Protein AF-0000000074437320 (afdb_homodimer)

Nearest PDB structures (foldseek):
  2b5a-assembly1_A  TM=9.502E-01  e=7.115E-05  [Bacillus] caldolyticus
  3vk0-assembly2_B  TM=9.290E-01  e=4.615E-05  Neisseria meningitidis MC58
  1y9q-assembly1_A-2  TM=9.395E-01  e=7.928E-05  Vibrio cholerae
  1y7y-assembly1_A  TM=9.730E-01  e=9.844E-05  Aeromonas hydrophila
  3f52-assembly1_E  TM=9.680E-01  e=3.608E-04  Corynebacterium glutamicum

Sequence (144 aa):
MVNKEQLKKKVGQRVIALRSRKGWSQSDLARACNKDRQALEKLENGRVNPTIYSLLEIAKALEVSLKELVDFMVNKEQLKKKVGQRVIALRSRKGWSQSDLARACNKDRQALEKLENGRVNPTIYSLLEIAKALEVSLKELVDF

Organism: NCBI:txid1349785

Structure (mmCIF, N/CA/C/O backbone):
data_AF-0000000074437320-model_v1
#
loop_
_entity.id
_entity.type
_entity.pdbx_description
1 polymer 'Transcriptional regulator'
#
loop_
_atom_site.group_PDB
_atom_site.id
_atom_site.type_symbol
_atom_site.label_atom_id
_atom_site.label_alt_id
_atom_site.label_comp_id
_atom_site.label_asym_id
_atom_site.label_entity_id
_atom_site.label_seq_id
_atom_site.pdbx_PDB_ins_code
_atom_site.Cartn_x
_atom_site.Cartn_y
_atom_site.Cartn_z
_atom_site.occupancy
_atom_site.B_iso_or_equiv
_atom_site.auth_seq_id
_atom_site.auth_comp_id
_atom_site.auth_asym_id
_atom_site.auth_atom_id
_atom_site.pdbx_PDB_model_num
ATOM 1 N N . MET A 1 1 ? 17.156 6.594 3.865 1 71.69 1 MET A N 1
ATOM 2 C CA . MET A 1 1 ? 15.703 6.73 3.773 1 71.69 1 MET A CA 1
ATOM 3 C C . MET A 1 1 ? 15.164 5.969 2.568 1 71.69 1 MET A C 1
ATOM 5 O O . MET A 1 1 ? 15.773 5.98 1.497 1 71.69 1 MET A O 1
ATOM 9 N N . VAL A 1 2 ? 14.141 5.117 2.795 1 82.38 2 VAL A N 1
ATOM 10 C CA . VAL A 1 2 ? 13.609 4.344 1.673 1 82.38 2 VAL A CA 1
ATOM 11 C C . VAL A 1 2 ? 12.969 5.285 0.657 1 82.38 2 VAL A C 1
ATOM 13 O O . VAL A 1 2 ? 12.086 6.074 1.005 1 82.38 2 VAL A O 1
ATOM 16 N N . ASN A 1 3 ? 13.594 5.348 -0.543 1 92.44 3 ASN A N 1
ATOM 17 C CA . ASN A 1 3 ? 12.961 6.164 -1.572 1 92.44 3 ASN A CA 1
ATOM 18 C C . ASN A 1 3 ? 11.977 5.352 -2.408 1 92.44 3 ASN A C 1
ATOM 20 O O . ASN A 1 3 ? 11.695 4.191 -2.094 1 92.44 3 ASN A O 1
ATOM 24 N N . LYS A 1 4 ? 11.414 6.008 -3.383 1 96.75 4 LYS A N 1
ATOM 25 C CA . LYS A 1 4 ? 10.336 5.406 -4.16 1 96.75 4 LYS A CA 1
ATOM 26 C C . LYS A 1 4 ? 10.82 4.156 -4.887 1 96.75 4 LYS A C 1
ATOM 28 O O . LYS A 1 4 ? 10.156 3.115 -4.855 1 96.75 4 LYS A O 1
ATOM 33 N N . GLU A 1 5 ? 11.961 4.242 -5.551 1 97.81 5 GLU A N 1
ATOM 34 C CA . GLU A 1 5 ? 12.508 3.117 -6.309 1 97.81 5 GLU A CA 1
ATOM 35 C C . GLU A 1 5 ? 12.844 1.944 -5.391 1 97.81 5 GLU A C 1
ATOM 37 O O . GLU A 1 5 ? 12.562 0.791 -5.719 1 97.81 5 GLU A O 1
ATOM 42 N N . GLN A 1 6 ? 13.43 2.203 -4.309 1 97.75 6 GLN A N 1
ATOM 43 C CA . GLN A 1 6 ? 13.781 1.175 -3.338 1 97.75 6 GLN A CA 1
ATOM 44 C C . GLN A 1 6 ? 12.539 0.49 -2.781 1 97.75 6 GLN A C 1
ATOM 46 O O . GLN A 1 6 ? 12.539 -0.723 -2.557 1 97.75 6 GLN A O 1
ATOM 51 N N . LEU A 1 7 ? 11.516 1.317 -2.572 1 98.19 7 LEU A N 1
ATOM 52 C CA . LEU A 1 7 ? 10.273 0.774 -2.039 1 98.19 7 LEU A CA 1
ATOM 53 C C . LEU A 1 7 ? 9.641 -0.206 -3.025 1 98.19 7 LEU A C 1
ATOM 55 O O . LEU A 1 7 ? 9.203 -1.291 -2.633 1 98.19 7 LEU A O 1
ATOM 59 N N . LYS A 1 8 ? 9.602 0.218 -4.266 1 98.25 8 LYS A N 1
ATOM 60 C CA . LYS A 1 8 ? 9.016 -0.652 -5.285 1 98.25 8 LYS A CA 1
ATOM 61 C C . LYS A 1 8 ? 9.734 -1.998 -5.328 1 98.25 8 LYS A C 1
ATOM 63 O O . LYS A 1 8 ? 9.094 -3.045 -5.438 1 98.25 8 LYS A O 1
ATOM 68 N N . LYS A 1 9 ? 11.023 -1.989 -5.215 1 98.06 9 LYS A N 1
ATOM 69 C CA . LYS A 1 9 ? 11.82 -3.211 -5.258 1 98.06 9 LYS A CA 1
ATOM 70 C C . LYS A 1 9 ? 11.562 -4.074 -4.027 1 98.06 9 LYS A C 1
ATOM 72 O O . LYS A 1 9 ? 11.492 -5.301 -4.125 1 98.06 9 LYS A O 1
ATOM 77 N N . LYS A 1 10 ? 11.477 -3.443 -2.916 1 98.19 10 LYS A N 1
ATOM 78 C CA . LYS A 1 10 ? 11.211 -4.172 -1.679 1 98.19 10 LYS A CA 1
ATOM 79 C C . LYS A 1 10 ? 9.859 -4.879 -1.733 1 98.19 10 LYS A C 1
ATOM 81 O O . LYS A 1 10 ? 9.734 -6.02 -1.291 1 98.19 10 LYS A O 1
ATOM 86 N N . VAL A 1 11 ? 8.852 -4.141 -2.252 1 98.31 11 VAL A N 1
ATOM 87 C CA . VAL A 1 11 ? 7.523 -4.738 -2.393 1 98.31 11 VAL A CA 1
ATOM 88 C C . VAL A 1 11 ? 7.598 -5.941 -3.328 1 98.31 11 VAL A C 1
ATOM 90 O O . VAL A 1 11 ? 7.055 -7.008 -3.023 1 98.31 11 VAL A O 1
ATOM 93 N N . GLY A 1 12 ? 8.203 -5.746 -4.445 1 98.5 12 GLY A N 1
ATOM 94 C CA . GLY A 1 12 ? 8.359 -6.836 -5.395 1 98.5 12 GLY A CA 1
ATOM 95 C C . GLY A 1 12 ? 9.039 -8.055 -4.797 1 98.5 12 GLY A C 1
ATOM 96 O O . GLY A 1 12 ? 8.578 -9.18 -4.984 1 98.5 12 GLY A O 1
ATOM 97 N N . GLN A 1 13 ? 10.141 -7.824 -4.094 1 98.19 13 GLN A N 1
ATOM 98 C CA . GLN A 1 13 ? 10.898 -8.898 -3.469 1 98.19 13 GLN A CA 1
ATOM 99 C C . GLN A 1 13 ? 10.039 -9.656 -2.451 1 98.19 13 GLN A C 1
ATOM 101 O O . GLN A 1 13 ? 10.156 -10.875 -2.32 1 98.19 13 GLN A O 1
ATOM 106 N N . ARG A 1 14 ? 9.258 -8.883 -1.722 1 98.44 14 ARG A N 1
ATOM 107 C CA . ARG A 1 14 ? 8.352 -9.484 -0.751 1 98.44 14 ARG A CA 1
ATOM 108 C C . ARG A 1 14 ? 7.352 -10.414 -1.438 1 98.44 14 ARG A C 1
ATOM 110 O O . ARG A 1 14 ? 7.07 -11.508 -0.945 1 98.44 14 ARG A O 1
ATOM 117 N N . VAL A 1 15 ? 6.797 -9.969 -2.512 1 98.62 15 VAL A N 1
ATOM 118 C CA . VAL A 1 15 ? 5.828 -10.75 -3.264 1 98.62 15 VAL A CA 1
ATOM 119 C C . VAL A 1 15 ? 6.488 -12.023 -3.795 1 98.62 15 VAL A C 1
ATOM 121 O O . VAL A 1 15 ? 5.926 -13.117 -3.686 1 98.62 15 VAL A O 1
ATOM 124 N N . ILE A 1 16 ? 7.672 -11.852 -4.266 1 98.56 16 ILE A N 1
ATOM 125 C CA . ILE A 1 16 ? 8.422 -12.992 -4.766 1 98.56 16 ILE A CA 1
ATOM 126 C C . ILE A 1 16 ? 8.641 -14 -3.639 1 98.56 16 ILE A C 1
ATOM 128 O O . ILE A 1 16 ? 8.414 -15.203 -3.816 1 98.56 16 ILE A O 1
ATOM 132 N N . ALA A 1 17 ? 9.102 -13.539 -2.527 1 98.44 17 ALA A N 1
ATOM 133 C CA . ALA A 1 17 ? 9.375 -14.414 -1.387 1 98.44 17 ALA A CA 1
ATOM 134 C C . ALA A 1 17 ? 8.125 -15.172 -0.96 1 98.44 17 ALA A C 1
ATOM 136 O O . ALA A 1 17 ? 8.18 -16.375 -0.699 1 98.44 17 ALA A O 1
ATOM 137 N N . LEU A 1 18 ? 7.059 -14.484 -0.875 1 98.31 18 LEU A N 1
ATOM 138 C CA . LEU A 1 18 ? 5.812 -15.07 -0.39 1 98.31 18 LEU A CA 1
ATOM 139 C C . LEU A 1 18 ? 5.262 -16.078 -1.39 1 98.31 18 LEU A C 1
ATOM 141 O O . LEU A 1 18 ? 4.828 -17.172 -1.003 1 98.31 18 LEU A O 1
ATOM 145 N N . ARG A 1 19 ? 5.285 -15.633 -2.676 1 98.25 19 ARG A N 1
ATOM 146 C CA . ARG A 1 19 ? 4.738 -16.594 -3.623 1 98.25 19 ARG A CA 1
ATOM 147 C C . ARG A 1 19 ? 5.641 -17.828 -3.734 1 98.25 19 ARG A C 1
ATOM 149 O O . ARG A 1 19 ? 5.156 -18.938 -3.932 1 98.25 19 ARG A O 1
ATOM 156 N N . SER A 1 20 ? 6.965 -17.625 -3.633 1 98.44 20 SER A N 1
ATOM 157 C CA . SER A 1 20 ? 7.914 -18.734 -3.689 1 98.44 20 SER A CA 1
ATOM 158 C C . SER A 1 20 ? 7.727 -19.688 -2.514 1 98.44 20 SER A C 1
ATOM 160 O O . SER A 1 20 ? 7.859 -20.906 -2.662 1 98.44 20 SER A O 1
ATOM 162 N N . ARG A 1 21 ? 7.461 -19.172 -1.394 1 97.69 21 ARG A N 1
ATOM 163 C CA . ARG A 1 21 ? 7.211 -19.984 -0.204 1 97.69 21 ARG A CA 1
ATOM 164 C C . ARG A 1 21 ? 6.016 -20.906 -0.412 1 97.69 21 ARG A C 1
ATOM 166 O O . ARG A 1 21 ? 5.953 -21.984 0.178 1 97.69 21 ARG A O 1
ATOM 173 N N . LYS A 1 22 ? 5.109 -20.5 -1.324 1 97.44 22 LYS A N 1
ATOM 174 C CA . LYS A 1 22 ? 3.928 -21.297 -1.636 1 97.44 22 LYS A CA 1
ATOM 175 C C . LYS A 1 22 ? 4.188 -22.219 -2.818 1 97.44 22 LYS A C 1
ATOM 177 O O . LYS A 1 22 ? 3.312 -23 -3.213 1 97.44 22 LYS A O 1
ATOM 182 N N . GLY A 1 23 ? 5.375 -21.969 -3.402 1 98.38 23 GLY A N 1
ATOM 183 C CA . GLY A 1 23 ? 5.707 -22.75 -4.582 1 98.38 23 GLY A CA 1
ATOM 184 C C . GLY A 1 23 ? 5.016 -22.266 -5.84 1 98.38 23 GLY A C 1
ATOM 185 O O . GLY A 1 23 ? 4.836 -23.016 -6.797 1 98.38 23 GLY A O 1
ATOM 186 N N . TRP A 1 24 ? 4.57 -21.141 -5.848 1 98.56 24 TRP A N 1
ATOM 187 C CA . TRP A 1 24 ? 3.82 -20.594 -6.977 1 98.56 24 TRP A CA 1
ATOM 188 C C . TRP A 1 24 ? 4.75 -19.906 -7.965 1 98.56 24 TRP A C 1
ATOM 190 O O . TRP A 1 24 ? 5.699 -19.234 -7.562 1 98.56 24 TRP A O 1
ATOM 200 N N . SER A 1 25 ? 4.496 -20.062 -9.211 1 98.56 25 SER A N 1
ATOM 201 C CA . SER A 1 25 ? 5.105 -19.25 -10.258 1 98.56 25 SER A CA 1
ATOM 202 C C . SER A 1 25 ? 4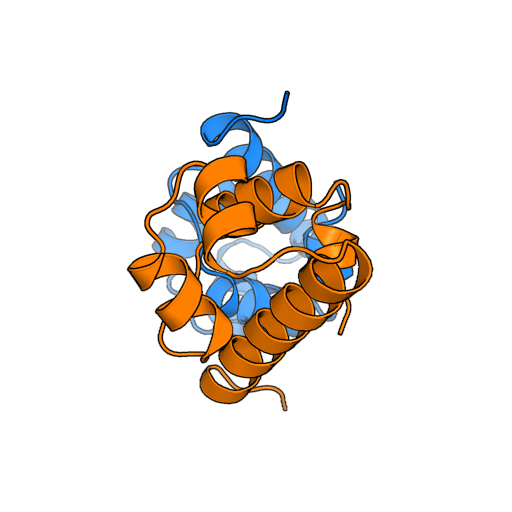.453 -17.875 -10.352 1 98.56 25 SER A C 1
ATOM 204 O O . SER A 1 25 ? 3.457 -17.609 -9.672 1 98.56 25 SER A O 1
ATOM 206 N N . GLN A 1 26 ? 5.055 -17.016 -11.125 1 98.31 26 GLN A N 1
ATOM 207 C CA . GLN A 1 26 ? 4.43 -15.734 -11.398 1 98.31 26 GLN A CA 1
ATOM 208 C C . GLN A 1 26 ? 3.041 -15.914 -12.008 1 98.31 26 GLN A C 1
ATOM 210 O O . GLN A 1 26 ? 2.105 -15.195 -11.648 1 98.31 26 GLN A O 1
ATOM 215 N N . SER A 1 27 ? 2.959 -16.906 -12.953 1 98.44 27 SER A N 1
ATOM 216 C CA . SER A 1 27 ? 1.688 -17.188 -13.609 1 98.44 27 SER A CA 1
ATOM 217 C C . SER A 1 27 ? 0.649 -17.688 -12.617 1 98.44 27 SER A C 1
ATOM 219 O O . SER A 1 27 ? -0.529 -17.344 -12.711 1 98.44 27 SER A O 1
ATOM 221 N N . ASP A 1 28 ? 1.049 -18.547 -11.742 1 98.56 28 ASP A N 1
ATOM 222 C CA . ASP A 1 28 ? 0.145 -19.062 -10.719 1 98.56 28 ASP A CA 1
ATOM 223 C C . ASP A 1 28 ? -0.429 -17.922 -9.875 1 98.56 28 ASP A C 1
ATOM 225 O O . ASP A 1 28 ? -1.64 -17.859 -9.648 1 98.56 28 ASP A O 1
ATOM 229 N N . LEU A 1 29 ? 0.426 -17.047 -9.406 1 98.69 29 LEU A N 1
ATOM 230 C CA . LEU A 1 29 ? -0.026 -15.922 -8.594 1 98.69 29 LEU A CA 1
ATOM 231 C C . LEU A 1 29 ? -0.911 -14.984 -9.414 1 98.69 29 LEU A C 1
ATOM 233 O O . LEU A 1 29 ? -1.936 -14.508 -8.922 1 98.69 29 LEU A O 1
ATOM 237 N N . ALA A 1 30 ? -0.5 -14.664 -10.594 1 98.5 30 ALA A N 1
ATOM 238 C CA . ALA A 1 30 ? -1.28 -13.789 -11.461 1 98.5 30 ALA A CA 1
ATOM 239 C C . ALA A 1 30 ? -2.709 -14.297 -11.617 1 98.5 30 ALA A C 1
ATOM 241 O O . ALA A 1 30 ? -3.666 -13.531 -11.508 1 98.5 30 ALA A O 1
ATOM 242 N N . ARG A 1 31 ? -2.818 -15.578 -11.867 1 97.94 31 ARG A N 1
ATOM 243 C CA . ARG A 1 31 ? -4.133 -16.203 -12 1 97.94 31 ARG A CA 1
ATOM 244 C C . ARG A 1 31 ? -4.918 -16.094 -10.695 1 97.94 31 ARG A C 1
ATOM 246 O O . ARG A 1 31 ? -6.105 -15.773 -10.703 1 97.94 31 ARG A O 1
ATOM 253 N N . ALA A 1 32 ? -4.281 -16.312 -9.594 1 97.75 32 ALA A N 1
ATOM 254 C CA . ALA A 1 32 ? -4.93 -16.328 -8.289 1 97.75 32 ALA A CA 1
ATOM 255 C C . ALA A 1 32 ? -5.434 -14.938 -7.906 1 97.75 32 ALA A C 1
ATOM 257 O O . ALA A 1 32 ? -6.414 -14.812 -7.168 1 97.75 32 ALA A O 1
ATOM 258 N N . CYS A 1 33 ? -4.758 -13.922 -8.344 1 96.38 33 CYS A N 1
ATOM 259 C CA . CYS A 1 33 ? -5.176 -12.578 -7.945 1 96.38 33 CYS A CA 1
ATOM 260 C C . CYS A 1 33 ? -5.797 -11.836 -9.117 1 96.38 33 CYS A C 1
ATOM 262 O O . CYS A 1 33 ? -5.957 -10.609 -9.07 1 96.38 33 CYS A O 1
ATOM 264 N N . ASN A 1 34 ? -6.125 -12.523 -10.164 1 95.62 34 ASN A N 1
ATOM 265 C CA . ASN A 1 34 ? -6.832 -12 -11.328 1 95.62 34 ASN A CA 1
ATOM 266 C C . ASN A 1 34 ? -6.062 -10.852 -11.977 1 95.62 34 ASN A C 1
ATOM 268 O O . ASN A 1 34 ? -6.617 -9.773 -12.195 1 95.62 34 ASN A O 1
ATOM 272 N N . LYS A 1 35 ? -4.867 -11.062 -12.211 1 96.94 35 LYS A N 1
ATOM 273 C CA . LYS A 1 35 ? -3.977 -10.141 -12.914 1 96.94 35 LYS A CA 1
ATOM 274 C C . LYS A 1 35 ? -3.283 -10.836 -14.086 1 96.94 35 LYS A C 1
ATOM 276 O O . LYS A 1 35 ? -3.215 -12.062 -14.133 1 96.94 35 LYS A O 1
ATOM 281 N N . ASP A 1 36 ? -2.916 -10.07 -14.984 1 96.88 36 ASP A N 1
ATOM 282 C CA . ASP A 1 36 ? -2.096 -10.672 -16.031 1 96.88 36 ASP A CA 1
ATOM 283 C C . ASP A 1 36 ? -0.645 -10.82 -15.578 1 96.88 36 ASP A C 1
ATOM 285 O O . ASP A 1 36 ? -0.158 -10.023 -14.773 1 96.88 36 ASP A O 1
ATOM 289 N N . ARG A 1 37 ? 0.022 -11.797 -16.125 1 97.81 37 ARG A N 1
ATOM 290 C CA . ARG A 1 37 ? 1.386 -12.141 -15.742 1 97.81 37 ARG A CA 1
ATOM 291 C C . ARG A 1 37 ? 2.334 -10.969 -15.984 1 97.81 37 ARG A C 1
ATOM 293 O O . ARG A 1 37 ? 3.279 -10.766 -15.219 1 97.81 37 ARG A O 1
ATOM 300 N N . GLN A 1 38 ? 2.076 -10.203 -16.953 1 98.25 38 GLN A N 1
ATOM 301 C CA . GLN A 1 38 ? 2.93 -9.062 -17.25 1 98.25 38 GLN A CA 1
ATOM 302 C C . GLN A 1 38 ? 2.861 -8.008 -16.156 1 98.25 38 GLN A C 1
ATOM 304 O O . GLN A 1 38 ? 3.881 -7.426 -15.781 1 98.25 38 GLN A O 1
ATOM 309 N N . ALA A 1 39 ? 1.67 -7.75 -15.664 1 97.62 39 ALA A N 1
ATOM 310 C CA . ALA A 1 39 ? 1.487 -6.805 -14.57 1 97.62 39 ALA A CA 1
ATOM 311 C C . ALA A 1 39 ? 2.217 -7.273 -13.312 1 97.62 39 ALA A C 1
ATOM 313 O O . ALA A 1 39 ? 2.832 -6.469 -12.609 1 97.62 39 ALA A O 1
ATOM 314 N N . LEU A 1 40 ? 2.143 -8.562 -13.031 1 98.5 40 LEU A N 1
ATOM 315 C CA . LEU A 1 40 ? 2.832 -9.117 -11.867 1 98.5 40 LEU A CA 1
ATOM 316 C C . LEU A 1 40 ? 4.344 -9.023 -12.031 1 98.5 40 LEU A C 1
ATOM 318 O O . LEU A 1 40 ? 5.062 -8.742 -11.07 1 98.5 40 LEU A O 1
ATOM 322 N N . GLU A 1 41 ? 4.758 -9.281 -13.219 1 98.5 41 GLU A N 1
ATOM 323 C CA . GLU A 1 41 ? 6.184 -9.18 -13.516 1 98.5 41 GLU A CA 1
ATOM 324 C C . GLU A 1 41 ? 6.699 -7.77 -13.266 1 98.5 41 GLU A C 1
ATOM 326 O O . GLU 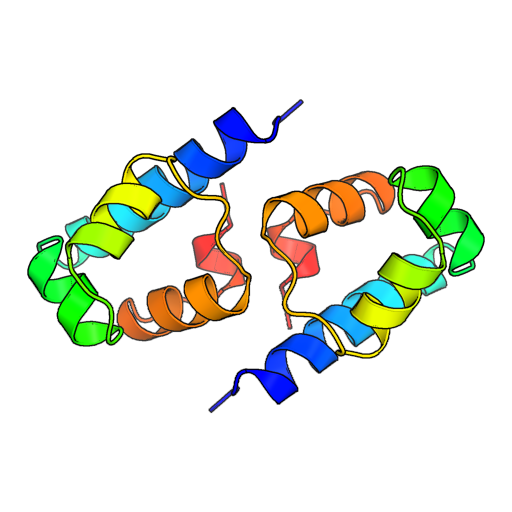A 1 41 ? 7.742 -7.586 -12.625 1 98.5 41 GLU A O 1
ATOM 331 N N . LYS A 1 42 ? 5.945 -6.797 -13.781 1 98.56 42 LYS A N 1
ATOM 332 C CA . LYS A 1 42 ? 6.328 -5.406 -13.578 1 98.56 42 LYS A CA 1
ATOM 333 C C . LYS A 1 42 ? 6.344 -5.051 -12.094 1 98.56 42 LYS A C 1
ATOM 335 O O . LYS A 1 42 ? 7.23 -4.324 -11.633 1 98.56 42 LYS A O 1
ATOM 340 N N . LEU A 1 43 ? 5.422 -5.57 -11.352 1 98.56 43 LEU A N 1
ATOM 341 C CA . LEU A 1 43 ? 5.352 -5.32 -9.914 1 98.56 43 LEU A CA 1
ATOM 342 C C . LEU A 1 43 ? 6.543 -5.945 -9.195 1 98.56 43 LEU A C 1
ATOM 344 O O . LEU A 1 43 ? 7.223 -5.273 -8.414 1 98.56 43 LEU A O 1
ATOM 348 N N . GLU A 1 44 ? 6.816 -7.156 -9.516 1 98.62 44 GLU A N 1
ATOM 349 C CA . GLU A 1 44 ? 7.871 -7.887 -8.82 1 98.62 44 GLU A CA 1
ATOM 350 C C . GLU A 1 44 ? 9.25 -7.312 -9.148 1 98.62 44 GLU A C 1
ATOM 352 O O . 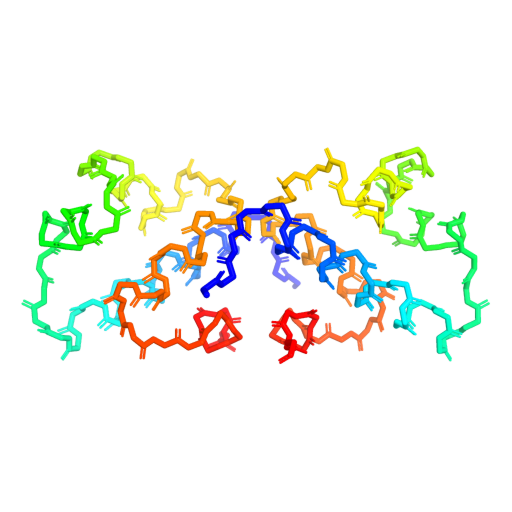GLU A 1 44 ? 10.172 -7.41 -8.344 1 98.62 44 GLU A O 1
ATOM 357 N N . ASN A 1 45 ? 9.312 -6.68 -10.273 1 98.25 45 ASN A N 1
ATOM 358 C CA . ASN A 1 45 ? 10.586 -6.117 -10.703 1 98.25 45 ASN A CA 1
ATOM 359 C C . ASN A 1 45 ? 10.711 -4.648 -10.32 1 98.25 45 ASN A C 1
ATOM 361 O O . ASN A 1 45 ? 11.648 -3.969 -10.734 1 98.25 45 ASN A O 1
ATOM 365 N N . GLY A 1 46 ? 9.773 -4.188 -9.656 1 98.31 46 GLY A N 1
ATOM 366 C CA . GLY A 1 46 ? 9.836 -2.816 -9.172 1 98.31 46 GLY A CA 1
ATOM 367 C C . GLY A 1 46 ? 9.578 -1.79 -10.258 1 98.31 46 GLY A C 1
ATOM 368 O O . GLY A 1 46 ? 10.062 -0.658 -10.18 1 98.31 46 GLY A O 1
ATOM 369 N N . ARG A 1 47 ? 8.828 -2.135 -11.227 1 98.44 47 ARG A N 1
ATOM 370 C CA . ARG A 1 47 ? 8.609 -1.238 -12.359 1 98.44 47 ARG A CA 1
ATOM 371 C C . ARG A 1 47 ? 7.316 -0.446 -12.188 1 98.44 47 ARG A C 1
ATOM 373 O O . ARG A 1 47 ? 7.039 0.477 -12.953 1 98.44 47 ARG A O 1
ATOM 380 N N . VAL A 1 48 ? 6.535 -0.743 -11.227 1 97.69 48 VAL A N 1
ATOM 381 C CA . VAL A 1 48 ? 5.297 -0.018 -10.969 1 97.69 48 VAL A CA 1
ATOM 382 C C . VAL A 1 48 ? 5.238 0.397 -9.5 1 97.69 48 VAL A C 1
ATOM 384 O O . VAL A 1 48 ? 5.934 -0.178 -8.656 1 97.69 48 VAL A O 1
ATOM 387 N N . ASN A 1 49 ? 4.613 1.461 -9.297 1 98.12 49 ASN A N 1
ATOM 388 C CA . ASN A 1 49 ? 4.18 1.878 -7.965 1 98.12 49 ASN A CA 1
ATOM 389 C C . ASN A 1 49 ? 2.754 1.424 -7.672 1 98.12 49 ASN A C 1
ATOM 391 O O . ASN A 1 49 ? 1.797 2.135 -7.98 1 98.12 49 ASN A O 1
ATOM 395 N N . PRO A 1 50 ? 2.648 0.209 -7.023 1 98.31 50 PRO A N 1
ATOM 396 C CA . PRO A 1 50 ? 1.309 -0.376 -6.93 1 98.31 50 PRO A CA 1
ATOM 397 C C . PRO A 1 50 ? 0.395 0.39 -5.977 1 98.31 50 PRO A C 1
ATOM 399 O O . PRO A 1 50 ? 0.876 1.083 -5.078 1 98.31 50 PRO A O 1
ATOM 402 N N . THR A 1 51 ? -0.863 0.283 -6.23 1 98.38 51 THR A N 1
ATOM 403 C CA . THR A 1 51 ? -1.85 0.837 -5.312 1 98.38 51 THR A CA 1
ATOM 404 C C . THR A 1 51 ? -2.074 -0.101 -4.129 1 98.38 51 THR A C 1
ATOM 406 O O . THR A 1 51 ? -1.723 -1.281 -4.191 1 98.38 51 THR A O 1
ATOM 409 N N . ILE A 1 52 ? -2.682 0.417 -3.164 1 98.31 52 ILE A N 1
ATOM 410 C CA . ILE A 1 52 ? -2.955 -0.377 -1.972 1 98.31 52 ILE A CA 1
ATOM 411 C C . ILE A 1 52 ? -3.959 -1.479 -2.305 1 98.31 52 ILE A C 1
ATOM 413 O O . ILE A 1 52 ? -3.895 -2.576 -1.747 1 98.31 52 ILE A O 1
ATOM 417 N N . TYR A 1 53 ? -4.887 -1.246 -3.191 1 98.06 53 TYR A N 1
ATOM 418 C CA . TYR A 1 53 ? -5.855 -2.279 -3.535 1 98.06 53 TYR A CA 1
ATOM 419 C C . TYR A 1 53 ? -5.195 -3.42 -4.297 1 98.06 53 TYR A C 1
ATOM 421 O O . TYR A 1 53 ? -5.52 -4.59 -4.086 1 98.06 53 TYR A O 1
ATOM 429 N N . SER A 1 54 ? -4.344 -3.072 -5.184 1 97.94 54 SER A N 1
ATOM 430 C CA . SER A 1 54 ? -3.609 -4.113 -5.898 1 97.94 54 SER A CA 1
ATOM 431 C C . SER A 1 54 ? -2.84 -5.008 -4.93 1 97.94 54 SER A C 1
ATOM 433 O O . SER A 1 54 ? -2.82 -6.23 -5.09 1 97.94 54 SER A O 1
ATOM 435 N N . LEU A 1 55 ? -2.283 -4.422 -3.955 1 98.19 55 LEU A N 1
ATOM 436 C CA . LEU A 1 55 ? -1.514 -5.172 -2.973 1 98.19 55 LEU A CA 1
ATOM 437 C C . LEU A 1 55 ? -2.432 -6.012 -2.09 1 98.19 55 LEU A C 1
ATOM 439 O O . LEU A 1 55 ? -2.061 -7.109 -1.665 1 98.19 55 LEU A O 1
ATOM 443 N N . LEU A 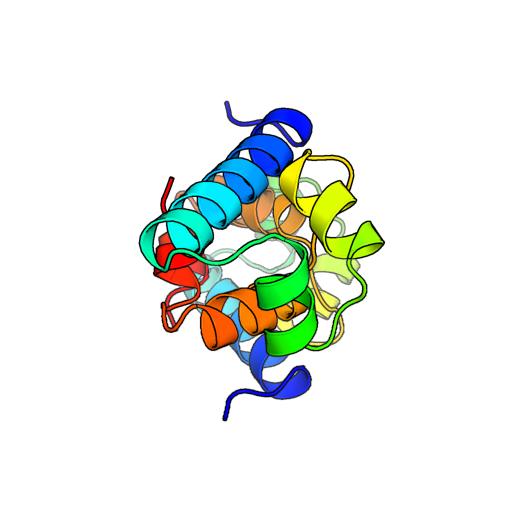1 56 ? -3.596 -5.496 -1.859 1 98.06 56 LEU A N 1
ATOM 444 C CA . LEU A 1 56 ? -4.559 -6.285 -1.099 1 98.06 56 LEU A CA 1
ATOM 445 C C . LEU A 1 56 ? -4.938 -7.555 -1.853 1 98.06 56 LEU A C 1
ATOM 447 O O . LEU A 1 56 ? -5.055 -8.625 -1.254 1 98.06 56 LEU A O 1
ATOM 451 N N . GLU A 1 57 ? -5.188 -7.375 -3.133 1 97.94 57 GLU A N 1
ATOM 452 C CA . GLU A 1 57 ? -5.547 -8.539 -3.941 1 97.94 57 GLU A CA 1
ATOM 453 C C . GLU A 1 57 ? -4.441 -9.586 -3.916 1 97.94 57 GLU A C 1
ATOM 455 O O . GLU A 1 57 ? -4.719 -10.781 -3.814 1 97.94 57 GLU A O 1
ATOM 460 N N . ILE A 1 58 ? -3.242 -9.148 -3.957 1 98.38 58 ILE A N 1
ATOM 461 C CA . ILE A 1 58 ? -2.086 -10.039 -3.922 1 98.38 58 ILE A CA 1
ATOM 462 C C . ILE A 1 58 ? -1.972 -10.688 -2.543 1 98.38 58 ILE A C 1
ATOM 464 O O . ILE A 1 58 ? -1.761 -11.891 -2.43 1 98.38 58 ILE A O 1
ATOM 468 N N . ALA A 1 59 ? -2.098 -9.938 -1.558 1 98 59 ALA A N 1
ATOM 469 C CA . ALA A 1 59 ? -2.029 -10.453 -0.191 1 98 59 ALA A CA 1
ATOM 470 C C . ALA A 1 59 ? -3.09 -11.523 0.048 1 98 59 ALA A C 1
ATOM 472 O O . ALA A 1 59 ? -2.809 -12.562 0.652 1 98 59 ALA A O 1
ATOM 473 N N . LYS A 1 60 ? -4.266 -11.258 -0.45 1 97.81 60 LYS A N 1
ATOM 474 C CA . LYS A 1 60 ? -5.363 -12.203 -0.296 1 97.81 60 LYS A CA 1
ATOM 475 C C . LYS A 1 60 ? -5.039 -13.531 -0.977 1 97.81 60 LYS A C 1
ATOM 477 O O . LYS A 1 60 ? -5.254 -14.602 -0.4 1 97.81 60 LYS A O 1
ATOM 482 N N . ALA A 1 61 ? -4.574 -13.352 -2.184 1 98.19 61 ALA A N 1
ATOM 483 C CA . ALA A 1 61 ? -4.207 -14.555 -2.924 1 98.19 61 ALA A CA 1
ATOM 484 C C . ALA A 1 61 ? -3.143 -15.359 -2.178 1 98.19 61 ALA A C 1
ATOM 486 O O . ALA A 1 61 ? -3.184 -16.594 -2.156 1 98.19 61 ALA A O 1
ATOM 487 N N . LEU A 1 62 ? -2.234 -14.695 -1.53 1 98.38 62 LEU A N 1
ATOM 488 C CA . LEU A 1 62 ? -1.098 -15.312 -0.857 1 98.38 62 LEU A CA 1
ATOM 489 C C . LEU A 1 62 ? -1.453 -15.688 0.579 1 98.38 62 LEU A C 1
ATOM 491 O O . LEU A 1 62 ? -0.625 -16.25 1.304 1 98.38 62 LEU A O 1
ATOM 495 N N . GLU A 1 63 ? -2.65 -15.328 0.982 1 97.88 63 GLU A N 1
ATOM 496 C CA . GLU A 1 63 ? -3.182 -15.664 2.301 1 97.88 63 GLU A CA 1
ATOM 497 C C . GLU A 1 63 ? -2.342 -15.031 3.408 1 97.88 63 GLU A C 1
ATOM 499 O O . GLU A 1 63 ? -2.01 -15.688 4.395 1 97.88 63 GLU A O 1
ATOM 504 N N . VAL A 1 64 ? -1.961 -13.812 3.242 1 97.38 64 VAL A N 1
ATOM 505 C CA . VAL A 1 64 ? -1.314 -12.984 4.254 1 97.38 64 VAL A CA 1
ATOM 506 C C . VAL A 1 64 ? -2.08 -11.672 4.414 1 97.38 64 VAL A C 1
ATOM 508 O O . VAL A 1 64 ? -2.883 -11.305 3.553 1 97.38 64 VAL A O 1
ATOM 511 N N . SER A 1 65 ? -1.839 -11.023 5.547 1 97.19 65 SER A N 1
ATOM 512 C CA . SER A 1 65 ? -2.441 -9.711 5.727 1 97.19 65 SER A CA 1
ATOM 513 C C . SER A 1 65 ? -1.703 -8.648 4.922 1 97.19 65 SER A C 1
ATOM 515 O O . SER A 1 65 ? -0.549 -8.844 4.535 1 97.19 65 SER A O 1
ATOM 517 N N . LEU A 1 66 ? -2.336 -7.598 4.637 1 96.94 66 LEU A N 1
ATOM 518 C CA . LEU A 1 66 ? -1.713 -6.473 3.949 1 96.94 66 LEU A CA 1
ATOM 519 C C . LEU A 1 66 ? -0.5 -5.969 4.723 1 96.94 66 LEU A C 1
ATOM 521 O O . LEU A 1 66 ? 0.539 -5.668 4.133 1 96.94 66 LEU A O 1
ATOM 525 N N . LYS A 1 67 ? -0.69 -5.871 6.062 1 97 67 LYS A N 1
ATOM 526 C CA . LYS A 1 67 ? 0.425 -5.414 6.887 1 97 67 LYS A CA 1
ATOM 527 C C . LYS A 1 67 ? 1.605 -6.379 6.797 1 97 67 LYS A C 1
ATOM 529 O O . LYS A 1 67 ? 2.762 -5.953 6.805 1 97 67 LYS A O 1
ATOM 534 N N . GLU A 1 68 ? 1.319 -7.633 6.691 1 96.25 68 GLU A N 1
ATOM 535 C CA . GLU A 1 68 ? 2.391 -8.617 6.547 1 96.25 68 GLU A CA 1
ATOM 536 C C . GLU A 1 68 ? 3.111 -8.453 5.211 1 96.25 68 GLU A C 1
ATOM 538 O O . GLU A 1 68 ? 4.332 -8.609 5.137 1 96.25 68 GLU A O 1
ATOM 543 N N . LEU A 1 69 ? 2.352 -8.156 4.164 1 97.75 69 LEU A N 1
ATOM 544 C CA . LEU A 1 69 ? 2.922 -8.031 2.826 1 97.75 69 LEU A CA 1
ATOM 545 C C . LEU A 1 69 ? 3.893 -6.855 2.762 1 97.75 69 LEU A C 1
ATOM 547 O O . LEU A 1 69 ? 4.895 -6.914 2.047 1 97.75 69 LEU A O 1
ATOM 551 N N . VAL A 1 70 ? 3.607 -5.797 3.615 1 97.25 70 VAL A N 1
ATOM 552 C CA . VAL A 1 70 ? 4.449 -4.613 3.484 1 97.25 70 VAL A CA 1
ATOM 553 C C . VAL A 1 70 ? 5.379 -4.504 4.691 1 97.25 70 VAL A C 1
ATOM 555 O O . VAL A 1 70 ? 5.824 -3.41 5.043 1 97.25 70 VAL A O 1
ATOM 558 N N . ASP A 1 71 ? 5.605 -5.613 5.359 1 92.62 71 ASP A N 1
ATOM 559 C CA . ASP A 1 71 ? 6.547 -5.664 6.473 1 92.62 71 ASP A CA 1
ATOM 560 C C . ASP A 1 71 ? 7.957 -5.984 5.984 1 92.62 71 ASP A C 1
ATOM 562 O O . ASP A 1 71 ? 8.32 -7.152 5.832 1 92.62 71 ASP A O 1
ATOM 566 N N . PHE A 1 72 ? 8.625 -4.855 5.73 1 83.75 72 PHE A N 1
ATOM 567 C CA . PHE A 1 72 ? 9.977 -5.043 5.223 1 83.75 72 PHE A CA 1
ATOM 568 C C . PHE A 1 72 ? 10.984 -5.055 6.363 1 83.75 72 PHE A C 1
ATOM 570 O O . PHE A 1 72 ? 10.742 -4.477 7.422 1 83.75 72 PHE A O 1
ATOM 577 N N . MET B 1 1 ? -15.633 -9.633 2.795 1 72.44 1 MET B N 1
ATOM 578 C CA . MET B 1 1 ? -14.336 -9.422 2.166 1 72.44 1 MET B CA 1
ATOM 579 C C . MET B 1 1 ? -14.086 -7.938 1.905 1 72.44 1 MET B C 1
ATOM 581 O O . MET B 1 1 ? -15 -7.215 1.495 1 72.44 1 MET B O 1
ATOM 585 N N . VAL B 1 2 ? -12.922 -7.422 2.355 1 83 2 VAL B N 1
ATOM 586 C CA . VAL B 1 2 ? -12.664 -6 2.156 1 83 2 VAL B CA 1
ATOM 587 C C . VAL B 1 2 ? -12.547 -5.699 0.663 1 83 2 VAL B C 1
ATOM 589 O O . VAL B 1 2 ? -11.75 -6.316 -0.043 1 83 2 VAL B O 1
ATOM 592 N N . ASN B 1 3 ? -13.531 -4.91 0.163 1 92.75 3 ASN B N 1
ATOM 593 C CA . ASN B 1 3 ? -13.422 -4.523 -1.239 1 92.75 3 ASN B CA 1
ATOM 594 C C . ASN B 1 3 ? -12.656 -3.215 -1.401 1 92.75 3 ASN B C 1
ATOM 596 O O . ASN B 1 3 ? -12.094 -2.693 -0.434 1 92.75 3 ASN B O 1
ATOM 600 N N . LYS B 1 4 ? -12.562 -2.785 -2.637 1 96.88 4 LYS B N 1
ATOM 601 C CA . LYS B 1 4 ? -11.727 -1.634 -2.955 1 96.88 4 LYS B CA 1
ATOM 602 C C . LYS B 1 4 ? -12.219 -0.381 -2.236 1 96.88 4 LYS B C 1
ATOM 604 O O . LYS B 1 4 ? -11.422 0.348 -1.637 1 96.88 4 LYS B O 1
ATOM 609 N N . GLU B 1 5 ? -13.508 -0.116 -2.283 1 97.81 5 GLU B N 1
ATOM 610 C CA . GLU B 1 5 ? -14.086 1.067 -1.653 1 97.81 5 GLU B CA 1
ATOM 611 C C . GLU B 1 5 ? -13.906 1.034 -0.139 1 97.81 5 GLU B C 1
ATOM 613 O O . GLU B 1 5 ? -13.562 2.049 0.473 1 97.81 5 GLU B O 1
ATOM 618 N N . GLN B 1 6 ? -14.125 -0.056 0.447 1 97.81 6 GLN B N 1
ATOM 619 C CA . GLN B 1 6 ? -13.969 -0.224 1.888 1 97.81 6 GLN B CA 1
ATOM 620 C C . GLN B 1 6 ? -12.516 -0.017 2.309 1 97.81 6 GLN B C 1
ATOM 622 O O . GLN B 1 6 ? -12.242 0.563 3.363 1 97.81 6 GLN B O 1
ATOM 627 N N . LEU B 1 7 ? -11.625 -0.511 1.454 1 98.19 7 LEU B N 1
ATOM 628 C CA . LEU B 1 7 ? -10.203 -0.375 1.754 1 98.19 7 LEU B CA 1
ATOM 629 C C . LEU B 1 7 ? -9.789 1.092 1.757 1 98.19 7 LEU B C 1
ATOM 631 O O . LEU B 1 7 ? -9.078 1.537 2.662 1 98.19 7 LEU B O 1
ATOM 635 N N . LYS B 1 8 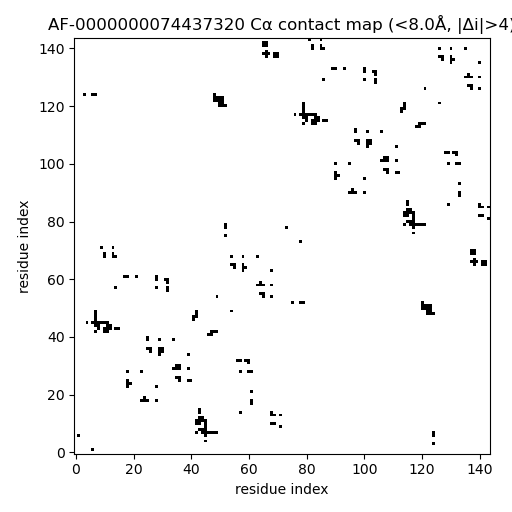? -10.234 1.787 0.733 1 98.31 8 LYS B N 1
ATOM 636 C CA . LYS B 1 8 ? -9.891 3.205 0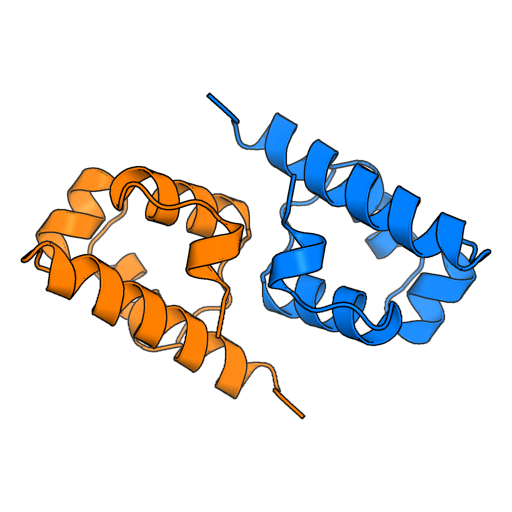.651 1 98.31 8 LYS B CA 1
ATOM 637 C C . LYS B 1 8 ? -10.359 3.955 1.896 1 98.31 8 LYS B C 1
ATOM 639 O O . LYS B 1 8 ? -9.625 4.793 2.432 1 98.31 8 LYS B O 1
ATOM 644 N N . LYS B 1 9 ? -11.516 3.643 2.387 1 98.06 9 LYS B N 1
ATOM 645 C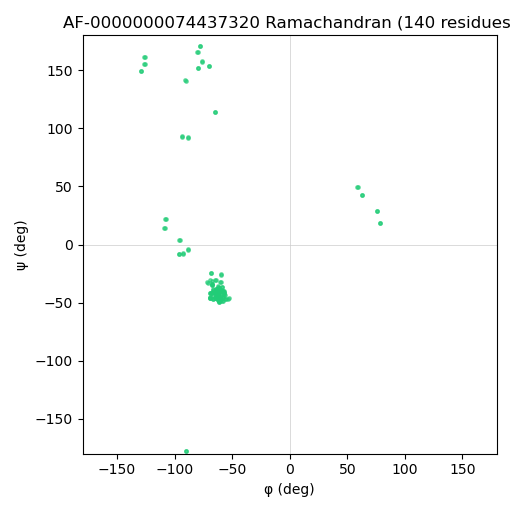 CA . LYS B 1 9 ? -12.07 4.297 3.566 1 98.06 9 LYS B CA 1
ATOM 646 C C . LYS B 1 9 ? -11.289 3.932 4.82 1 98.06 9 LYS B C 1
ATOM 648 O O . LYS B 1 9 ? -11.055 4.781 5.684 1 98.06 9 LYS B O 1
ATOM 653 N N . LYS B 1 10 ? -10.945 2.705 4.906 1 98.19 10 LYS B N 1
ATOM 654 C CA . LYS B 1 10 ? -10.172 2.252 6.062 1 98.19 10 LYS B CA 1
ATOM 655 C C . LYS B 1 10 ? -8.812 2.953 6.125 1 98.19 10 LYS B C 1
ATOM 657 O O . LYS B 1 10 ? -8.367 3.344 7.207 1 98.19 10 LYS B O 1
ATOM 662 N N . VAL B 1 11 ? -8.164 3.059 4.938 1 98.31 11 VAL B N 1
ATOM 663 C CA . VAL B 1 11 ? -6.883 3.754 4.879 1 98.31 11 VAL B CA 1
ATOM 664 C C . VAL B 1 11 ? -7.062 5.207 5.316 1 98.31 11 VAL B C 1
ATOM 666 O O . VAL B 1 11 ? -6.285 5.719 6.125 1 98.31 11 VAL B O 1
ATOM 669 N N . GLY B 1 12 ? -8.031 5.84 4.758 1 98.5 12 GLY B N 1
ATOM 670 C CA . GLY B 1 12 ? -8.312 7.219 5.125 1 98.5 12 GLY B CA 1
ATOM 671 C C . GLY B 1 12 ? -8.547 7.402 6.609 1 98.5 12 GLY B C 1
ATOM 672 O O . GLY B 1 12 ? -7.996 8.312 7.227 1 98.5 12 GLY B O 1
ATOM 673 N N . GLN B 1 13 ? -9.375 6.535 7.191 1 98.19 13 GLN B N 1
ATOM 674 C CA . GLN B 1 13 ? -9.695 6.598 8.617 1 98.19 13 GLN B CA 1
ATOM 675 C C . GLN B 1 13 ? -8.438 6.422 9.469 1 98.19 13 GLN B C 1
ATOM 677 O O . GLN B 1 13 ? -8.297 7.059 10.508 1 98.19 13 GLN B O 1
ATOM 682 N N . ARG B 1 14 ? -7.594 5.516 9.008 1 98.44 14 ARG B N 1
ATOM 683 C CA . ARG B 1 14 ? -6.332 5.297 9.703 1 98.44 14 ARG B CA 1
ATOM 684 C C . ARG B 1 14 ? -5.48 6.559 9.703 1 98.44 14 ARG B C 1
ATOM 686 O O . ARG B 1 14 ? -4.879 6.906 10.727 1 98.44 14 ARG B O 1
ATOM 693 N N . VAL B 1 15 ? -5.395 7.199 8.586 1 98.62 15 VAL B N 1
ATOM 694 C CA . VAL B 1 15 ? -4.609 8.422 8.461 1 98.62 15 VAL B CA 1
ATOM 695 C C . VAL B 1 15 ? -5.191 9.508 9.367 1 98.62 15 VAL B C 1
ATOM 697 O O . VAL B 1 15 ? -4.457 10.195 10.078 1 98.62 15 VAL B O 1
ATOM 700 N N . ILE B 1 16 ? -6.477 9.562 9.367 1 98.5 16 ILE B N 1
ATOM 701 C CA . ILE B 1 16 ? -7.156 10.539 10.219 1 98.5 16 ILE B CA 1
ATOM 702 C C . ILE B 1 16 ? -6.824 10.258 11.688 1 98.5 16 ILE B C 1
ATOM 704 O O . ILE B 1 16 ? -6.473 11.172 12.438 1 98.5 16 ILE B O 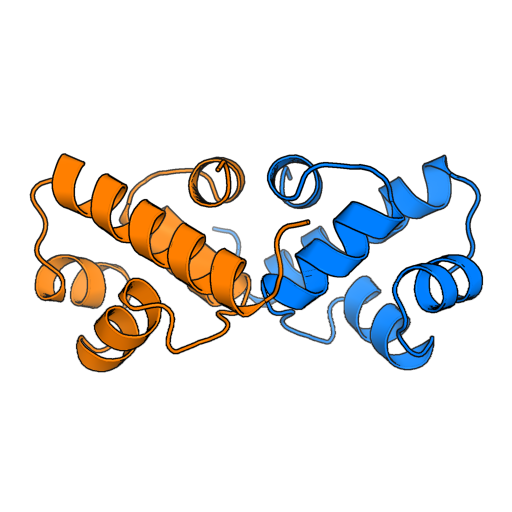1
ATOM 708 N N . ALA B 1 17 ? -6.953 9.047 12.094 1 98.44 17 ALA B N 1
ATOM 709 C CA . ALA B 1 17 ? -6.691 8.664 13.477 1 98.44 17 ALA B CA 1
ATOM 710 C C . ALA B 1 17 ? -5.258 9.016 13.875 1 98.44 17 ALA B C 1
ATOM 712 O O . ALA B 1 17 ? -5.027 9.547 14.961 1 98.44 17 ALA B O 1
ATOM 713 N N . LEU B 1 18 ? -4.355 8.703 13.055 1 98.25 18 LEU B N 1
ATOM 714 C CA . LEU B 1 18 ? -2.943 8.891 13.359 1 98.25 18 LEU B CA 1
ATOM 715 C C . LEU B 1 18 ? -2.596 10.375 13.406 1 98.25 18 LEU B C 1
ATOM 717 O O . LEU B 1 18 ? -1.885 10.828 14.305 1 98.25 18 LEU B O 1
ATOM 721 N N . ARG B 1 19 ? -3.111 11.078 12.359 1 98.25 19 ARG B N 1
ATOM 722 C CA . ARG B 1 19 ? -2.756 12.492 12.398 1 98.25 19 ARG B CA 1
ATOM 723 C C . ARG B 1 19 ? -3.428 13.195 13.578 1 98.25 19 ARG B C 1
ATOM 725 O O . ARG B 1 19 ? -2.857 14.117 14.164 1 98.25 19 ARG B O 1
ATOM 732 N N . SER B 1 20 ? -4.66 12.773 13.914 1 98.44 20 SER B N 1
ATOM 733 C CA . SER B 1 20 ? -5.379 13.352 15.047 1 98.44 20 SER B CA 1
ATOM 734 C C . SER B 1 20 ? -4.664 13.07 16.359 1 98.44 20 SER B C 1
ATOM 736 O O . SER B 1 20 ? -4.637 13.914 17.25 1 98.44 20 SER B O 1
ATOM 738 N N . ARG B 1 21 ? -4.129 11.938 16.5 1 97.62 21 ARG B N 1
ATOM 739 C CA . ARG B 1 21 ? -3.371 11.562 17.688 1 97.62 21 ARG B CA 1
ATOM 740 C C . ARG B 1 21 ? -2.178 12.492 17.891 1 97.62 21 ARG B C 1
ATOM 742 O O . ARG B 1 21 ? -1.749 12.719 19.031 1 97.62 21 ARG B O 1
ATOM 749 N N . LYS B 1 22 ? -1.706 13.078 16.781 1 97.38 22 LYS B N 1
ATOM 750 C CA . LYS B 1 22 ? -0.578 14.008 16.844 1 97.38 22 LYS B CA 1
ATOM 751 C C . LYS B 1 22 ? -1.056 15.445 16.984 1 97.38 22 LYS B C 1
ATOM 753 O O . LYS B 1 22 ? -0.243 16.375 17.078 1 97.38 22 LYS B O 1
ATOM 758 N N . GLY B 1 23 ? -2.393 15.539 16.859 1 98.38 23 GLY B N 1
ATOM 759 C CA . GLY B 1 23 ? -2.961 16.875 16.922 1 98.38 23 GLY B CA 1
ATOM 760 C C . GLY B 1 23 ? -2.811 17.656 15.625 1 98.38 23 GLY B C 1
ATOM 761 O O . GLY B 1 23 ? -2.844 18.875 15.625 1 98.38 23 GLY B O 1
ATOM 762 N N . TRP B 1 24 ? -2.582 17.031 14.609 1 98.56 24 TRP B N 1
ATOM 763 C CA . TRP B 1 24 ? -2.348 17.688 13.328 1 98.56 24 TRP B CA 1
ATOM 764 C C . TRP B 1 24 ? -3.652 17.859 12.555 1 98.56 24 TRP B C 1
ATOM 766 O O . TRP B 1 24 ? -4.512 16.984 12.57 1 98.56 24 TRP B O 1
ATOM 776 N N . SER B 1 25 ? -3.793 18.953 11.906 1 98.5 25 SER B N 1
ATOM 777 C CA . SER B 1 25 ? -4.84 19.172 10.906 1 98.5 25 SER B CA 1
ATOM 778 C C . SER B 1 25 ? -4.484 18.5 9.586 1 98.5 25 SER B C 1
ATOM 780 O O . SER B 1 25 ? -3.379 17.969 9.422 1 98.5 25 SER B O 1
ATOM 782 N N . GLN B 1 26 ? -5.441 18.469 8.68 1 98.31 26 GLN B N 1
ATOM 783 C CA . GLN B 1 26 ? -5.16 17.984 7.332 1 98.31 26 GLN B CA 1
ATOM 784 C C . GLN B 1 26 ? -4.039 18.781 6.684 1 98.31 26 GLN B C 1
ATOM 786 O O . GLN B 1 26 ? -3.166 18.219 6.02 1 98.31 26 GLN B O 1
ATOM 791 N N . SER B 1 27 ? -4.113 20.141 6.914 1 98.38 27 SER B N 1
ATOM 792 C CA . SER B 1 27 ? -3.102 21.031 6.348 1 98.38 27 SER B CA 1
ATOM 793 C C . SER B 1 27 ? -1.726 20.75 6.945 1 98.38 27 SER B C 1
ATOM 795 O O . SER B 1 27 ? -0.716 20.797 6.238 1 98.38 27 SER B O 1
ATOM 797 N N . ASP B 1 28 ? -1.681 20.531 8.219 1 98.5 28 ASP B N 1
ATOM 798 C CA . ASP B 1 28 ? -0.42 20.219 8.883 1 98.5 28 ASP B CA 1
ATOM 799 C C . ASP B 1 28 ? 0.205 18.953 8.281 1 98.5 28 ASP B C 1
ATOM 801 O O . ASP B 1 28 ? 1.395 18.938 7.961 1 98.5 28 ASP B O 1
ATOM 805 N N . LEU B 1 29 ? -0.576 17.906 8.141 1 98.69 29 LEU B N 1
ATOM 806 C CA . LEU B 1 29 ? -0.075 16.656 7.57 1 98.69 29 LEU B CA 1
ATOM 807 C C . LEU B 1 29 ? 0.33 16.859 6.113 1 98.69 29 LEU B C 1
ATOM 809 O O . LEU B 1 29 ? 1.367 16.344 5.68 1 98.69 29 LEU B O 1
ATOM 813 N N . ALA B 1 30 ? -0.493 17.516 5.355 1 98.44 30 ALA B N 1
ATOM 814 C CA . ALA B 1 30 ? -0.195 17.766 3.947 1 98.44 30 ALA B CA 1
ATOM 815 C C . ALA B 1 30 ? 1.169 18.422 3.787 1 98.44 30 ALA B C 1
ATOM 817 O O . ALA B 1 30 ? 1.972 18.016 2.945 1 98.44 30 ALA B O 1
ATOM 818 N N . ARG B 1 31 ? 1.401 19.422 4.594 1 97.88 31 ARG B N 1
ATOM 819 C CA . ARG B 1 31 ? 2.686 20.125 4.566 1 97.88 31 ARG B CA 1
ATOM 820 C C . ARG B 1 31 ? 3.822 19.188 4.949 1 97.88 31 ARG B C 1
ATOM 822 O O . ARG B 1 31 ? 4.875 19.188 4.305 1 97.88 31 ARG B O 1
ATOM 829 N N . ALA B 1 32 ? 3.621 18.344 5.918 1 97.75 32 ALA B N 1
ATOM 830 C CA . ALA B 1 32 ? 4.656 17.469 6.441 1 97.75 32 ALA B CA 1
ATOM 831 C C . ALA B 1 32 ? 5.023 16.391 5.422 1 97.75 32 ALA B C 1
ATOM 833 O O . ALA B 1 32 ? 6.152 15.898 5.406 1 97.75 32 ALA B O 1
ATOM 834 N N . CYS B 1 33 ? 4.09 15.992 4.609 1 96.25 33 CYS B N 1
ATOM 835 C CA . CYS B 1 33 ? 4.387 14.922 3.662 1 96.25 33 CYS B CA 1
ATOM 836 C C . CYS B 1 33 ? 4.453 15.461 2.236 1 96.25 33 CYS B C 1
ATOM 838 O O . CYS B 1 33 ? 4.406 14.688 1.275 1 96.25 33 CYS B O 1
ATOM 840 N N . ASN B 1 34 ? 4.523 16.734 2.086 1 95.44 34 ASN B N 1
ATOM 841 C CA . ASN B 1 34 ? 4.711 17.422 0.81 1 95.44 34 ASN B CA 1
ATOM 842 C C . ASN B 1 34 ? 3.594 17.094 -0.174 1 95.44 34 ASN B C 1
ATOM 844 O O . ASN B 1 34 ? 3.859 16.672 -1.304 1 95.44 34 ASN B O 1
ATOM 848 N N . LYS B 1 35 ? 2.438 17.203 0.261 1 96.81 35 LYS B N 1
ATOM 849 C CA . LYS B 1 35 ? 1.228 17.031 -0.538 1 96.81 35 LYS B CA 1
ATOM 850 C C . LYS B 1 35 ? 0.312 18.25 -0.425 1 96.81 35 LYS B C 1
ATOM 852 O O . LYS B 1 35 ? 0.437 19.047 0.51 1 96.81 35 LYS B O 1
ATOM 857 N N . ASP B 1 36 ? -0.448 18.406 -1.385 1 96.88 36 ASP B N 1
ATOM 858 C CA . ASP B 1 36 ? -1.456 19.453 -1.231 1 96.88 36 ASP B CA 1
ATOM 859 C C . ASP B 1 36 ? -2.633 18.953 -0.392 1 96.88 36 ASP B C 1
ATOM 861 O O . ASP B 1 36 ? -2.947 17.766 -0.393 1 96.88 36 ASP B O 1
ATOM 865 N N . ARG B 1 37 ? -3.281 19.875 0.282 1 97.75 37 ARG B N 1
ATOM 866 C CA . ARG B 1 37 ? -4.367 19.578 1.209 1 97.75 37 ARG B CA 1
ATOM 867 C C . ARG B 1 37 ? -5.52 18.875 0.494 1 97.75 37 ARG B C 1
ATOM 869 O O . ARG B 1 37 ? -6.184 18.016 1.07 1 97.75 37 ARG B O 1
ATOM 876 N N . GLN B 1 38 ? -5.715 19.188 -0.719 1 98.25 38 GLN B N 1
ATOM 877 C CA . GLN B 1 38 ? -6.797 18.578 -1.48 1 98.25 38 GLN B CA 1
ATOM 878 C C . GLN B 1 38 ? -6.543 17.094 -1.697 1 98.25 38 GLN B C 1
ATOM 880 O O . GLN B 1 38 ? -7.465 16.281 -1.605 1 98.25 38 GLN B O 1
ATOM 885 N N . ALA B 1 39 ? -5.328 16.75 -2.031 1 97.62 39 ALA B N 1
ATOM 886 C CA . ALA B 1 39 ? -4.953 15.352 -2.213 1 97.62 39 ALA B CA 1
ATOM 887 C C . ALA B 1 39 ? -5.141 14.562 -0.92 1 97.62 39 ALA B C 1
ATOM 889 O O . ALA B 1 39 ? -5.617 13.422 -0.944 1 97.62 39 ALA B O 1
ATOM 890 N N . LEU B 1 40 ? -4.77 15.156 0.211 1 98.5 40 LEU B N 1
ATOM 891 C CA . LEU B 1 40 ? -4.934 14.5 1.504 1 98.5 40 LEU B CA 1
ATOM 892 C C . LEU B 1 40 ? -6.41 14.32 1.836 1 98.5 40 LEU B C 1
ATOM 894 O O . LEU B 1 40 ? -6.809 13.289 2.387 1 98.5 40 LEU B O 1
ATOM 898 N N . GLU B 1 41 ? -7.137 15.328 1.524 1 98.44 41 GLU B N 1
ATOM 899 C CA . GLU B 1 41 ? -8.578 15.258 1.755 1 98.44 41 GLU B CA 1
ATOM 900 C C . GLU B 1 41 ? -9.203 14.109 0.979 1 98.44 41 GLU B C 1
ATOM 902 O O . GLU B 1 41 ? -9.992 13.336 1.532 1 98.44 41 GLU B O 1
ATOM 907 N N . LYS B 1 42 ? -8.828 14.023 -0.3 1 98.56 42 LYS B N 1
ATOM 908 C CA . LYS B 1 42 ? -9.344 12.938 -1.132 1 98.56 42 LYS B CA 1
ATOM 909 C C . LYS B 1 42 ? -8.93 11.578 -0.583 1 98.56 42 LYS B C 1
ATOM 911 O O . LYS B 1 42 ? -9.719 10.633 -0.597 1 98.56 42 LYS B O 1
ATOM 916 N N . LEU B 1 43 ? -7.746 11.477 -0.074 1 98.5 43 LEU B N 1
ATOM 917 C CA . LEU B 1 43 ? -7.246 10.234 0.503 1 98.5 43 LEU B CA 1
ATOM 918 C C . LEU B 1 43 ? -8.016 9.875 1.77 1 98.5 43 LEU B C 1
ATOM 920 O O . LEU B 1 43 ? -8.508 8.75 1.906 1 98.5 43 LEU B O 1
ATOM 924 N N . GLU B 1 44 ? -8.172 10.844 2.611 1 98.56 44 GLU B N 1
ATOM 925 C CA . GLU B 1 44 ? -8.805 10.594 3.902 1 98.56 44 GLU B CA 1
ATOM 926 C C . GLU B 1 44 ? -10.289 10.258 3.734 1 98.56 44 GLU B C 1
ATOM 928 O O . GLU B 1 44 ? -10.859 9.539 4.555 1 98.56 44 GLU B O 1
ATOM 933 N N . ASN B 1 45 ? -10.82 10.711 2.65 1 98.19 45 ASN B N 1
ATOM 934 C CA . ASN B 1 45 ? -12.242 10.484 2.406 1 98.19 45 ASN B CA 1
ATOM 935 C C . ASN B 1 45 ? -12.469 9.258 1.525 1 98.19 45 ASN B C 1
ATOM 937 O O . ASN B 1 45 ? -13.594 9.008 1.084 1 98.19 45 ASN B O 1
ATOM 941 N N . GLY B 1 46 ? -11.461 8.617 1.229 1 98.31 46 GLY B N 1
ATOM 942 C CA . GLY B 1 46 ? -11.586 7.387 0.461 1 98.31 46 GLY B CA 1
ATOM 943 C C . GLY B 1 46 ? -11.875 7.629 -1.008 1 98.31 46 GLY B C 1
ATOM 944 O O . GLY B 1 46 ? -12.484 6.789 -1.673 1 98.31 46 GLY B O 1
ATOM 945 N N . ARG B 1 47 ? -11.445 8.719 -1.534 1 98.44 47 ARG B N 1
ATOM 946 C CA . ARG B 1 47 ? -11.758 9.07 -2.916 1 98.44 47 ARG B CA 1
ATOM 947 C C . ARG B 1 47 ? -10.633 8.656 -3.855 1 98.44 47 ARG B C 1
ATOM 949 O O . ARG B 1 47 ? -10.773 8.727 -5.078 1 98.44 47 ARG B O 1
ATOM 956 N N . VAL B 1 48 ? -9.539 8.234 -3.346 1 97.69 48 VAL B N 1
ATOM 957 C CA . VAL B 1 48 ? -8.422 7.785 -4.168 1 97.69 48 VAL B CA 1
ATOM 958 C C . VAL B 1 48 ? -7.953 6.41 -3.699 1 97.69 48 VAL B C 1
ATOM 960 O O . VAL B 1 48 ? -8.234 6.004 -2.566 1 97.69 48 VAL B O 1
ATOM 963 N N . ASN B 1 49 ? -7.469 5.688 -4.609 1 98.19 49 ASN B N 1
ATOM 964 C CA . ASN B 1 49 ? -6.695 4.48 -4.344 1 98.19 49 ASN B CA 1
ATOM 965 C C . ASN B 1 49 ? -5.195 4.77 -4.309 1 98.19 49 ASN B C 1
ATOM 967 O O . ASN B 1 49 ? -4.527 4.719 -5.34 1 98.19 49 ASN B O 1
ATOM 971 N N . PRO B 1 50 ? -4.691 5.047 -3.059 1 98.31 50 PRO B N 1
ATOM 972 C CA . PRO B 1 50 ? -3.318 5.555 -3.002 1 98.31 50 PRO B CA 1
ATOM 973 C C . PRO B 1 50 ? -2.281 4.496 -3.367 1 98.31 50 PRO B C 1
ATOM 975 O O . PRO B 1 50 ? -2.547 3.297 -3.244 1 98.31 50 PRO B O 1
ATOM 978 N N . THR B 1 51 ? -1.175 4.969 -3.842 1 98.31 51 THR B N 1
ATOM 979 C CA . THR B 1 51 ? -0.045 4.082 -4.09 1 98.31 51 THR B CA 1
ATOM 980 C C . THR B 1 51 ? 0.708 3.787 -2.797 1 98.31 51 THR B C 1
ATOM 982 O O . THR B 1 51 ? 0.555 4.508 -1.807 1 98.31 51 THR B O 1
ATOM 985 N N . ILE B 1 52 ? 1.507 2.83 -2.869 1 98.31 52 ILE B N 1
ATOM 986 C CA . ILE B 1 52 ? 2.285 2.449 -1.695 1 98.31 52 ILE B CA 1
ATOM 987 C C . ILE B 1 52 ? 3.291 3.549 -1.363 1 98.31 52 ILE B C 1
ATOM 989 O O . ILE B 1 52 ? 3.594 3.789 -0.192 1 98.31 52 ILE B O 1
ATOM 993 N N . TYR B 1 53 ? 3.822 4.238 -2.328 1 98.06 53 TYR B N 1
ATOM 994 C CA . TYR B 1 53 ? 4.781 5.301 -2.045 1 98.06 53 TYR B CA 1
ATOM 995 C C . TYR B 1 53 ? 4.102 6.484 -1.368 1 98.06 53 TYR B C 1
ATOM 997 O O . TYR B 1 53 ? 4.664 7.094 -0.457 1 98.06 53 TYR B O 1
ATOM 1005 N N . SER B 1 54 ? 2.963 6.809 -1.836 1 97.94 54 SER B N 1
ATOM 1006 C CA . SER B 1 54 ? 2.215 7.879 -1.186 1 97.94 54 SER B CA 1
ATOM 1007 C C . SER B 1 54 ? 1.965 7.566 0.286 1 97.94 54 SER B C 1
ATOM 1009 O O . SER B 1 54 ? 2.096 8.445 1.144 1 97.94 54 SER B O 1
ATOM 1011 N N . LEU B 1 55 ? 1.675 6.355 0.547 1 98.19 55 LEU B N 1
ATOM 1012 C CA . LEU B 1 55 ? 1.405 5.938 1.92 1 98.19 55 LEU B CA 1
ATOM 1013 C C . LEU B 1 55 ? 2.688 5.93 2.746 1 98.19 55 LEU B C 1
ATOM 1015 O O . LEU B 1 55 ? 2.662 6.223 3.943 1 98.19 55 LEU B O 1
ATOM 1019 N N . LEU B 1 56 ? 3.758 5.629 2.094 1 98 56 LEU B N 1
ATOM 1020 C CA . LEU B 1 56 ? 5.035 5.688 2.799 1 98 56 LEU B CA 1
ATOM 1021 C C . LEU B 1 56 ? 5.348 7.113 3.234 1 98 56 LEU B C 1
ATOM 1023 O O . LEU B 1 56 ? 5.828 7.34 4.348 1 98 56 LEU B O 1
ATOM 1027 N N . GLU B 1 57 ? 5.125 8.023 2.309 1 97.88 57 GLU B N 1
ATOM 1028 C CA . GLU B 1 57 ? 5.379 9.422 2.639 1 97.88 57 GLU B CA 1
ATOM 1029 C C . GLU B 1 57 ? 4.535 9.875 3.826 1 97.88 57 GLU B C 1
ATOM 1031 O O . GLU B 1 57 ? 5.023 10.586 4.711 1 97.88 57 GLU B O 1
ATOM 1036 N N . ILE B 1 58 ? 3.338 9.445 3.863 1 98.31 58 ILE B N 1
ATOM 1037 C CA . ILE B 1 58 ? 2.422 9.781 4.945 1 98.31 58 ILE B CA 1
ATOM 1038 C C . ILE B 1 58 ? 2.875 9.102 6.238 1 98.31 58 ILE B C 1
ATOM 1040 O O . ILE B 1 58 ? 2.914 9.734 7.297 1 98.31 58 ILE B O 1
ATOM 1044 N N . ALA B 1 59 ? 3.197 7.91 6.164 1 97.94 59 ALA B N 1
ATOM 1045 C CA . ALA B 1 59 ? 3.664 7.168 7.328 1 97.94 59 ALA B CA 1
ATOM 1046 C C . ALA B 1 59 ? 4.906 7.816 7.934 1 97.94 59 ALA B C 1
ATOM 1048 O O . ALA B 1 59 ? 5.012 7.949 9.156 1 97.94 59 ALA B O 1
ATOM 1049 N N . LYS B 1 60 ? 5.789 8.227 7.074 1 97.75 60 LYS B N 1
ATOM 1050 C CA . LYS B 1 60 ? 7.016 8.875 7.527 1 97.75 60 LYS B CA 1
ATOM 1051 C C . LYS B 1 60 ? 6.711 10.164 8.281 1 97.75 60 LYS B C 1
ATOM 1053 O O . LYS B 1 60 ? 7.277 10.422 9.344 1 97.75 60 LYS B O 1
ATOM 1058 N N . ALA B 1 61 ? 5.848 10.898 7.633 1 98.12 61 ALA B N 1
ATOM 1059 C CA . ALA B 1 61 ? 5.461 12.148 8.273 1 98.12 61 ALA B CA 1
ATOM 1060 C C . ALA B 1 61 ? 4.852 11.898 9.648 1 98.12 61 ALA B C 1
ATOM 1062 O O . ALA B 1 61 ? 5.102 12.648 10.594 1 98.12 61 ALA B O 1
ATOM 1063 N N . LEU B 1 62 ? 4.113 10.852 9.797 1 98.38 62 LEU B N 1
ATOM 1064 C CA . LEU B 1 62 ? 3.381 10.531 11.016 1 98.38 62 LEU B CA 1
ATOM 1065 C C . LEU B 1 62 ? 4.242 9.719 11.977 1 98.38 62 LEU B C 1
ATOM 1067 O O . LEU B 1 62 ? 3.801 9.367 13.07 1 98.38 62 LEU B O 1
ATOM 1071 N N . GLU B 1 63 ? 5.43 9.375 11.523 1 97.81 63 GLU B N 1
ATOM 1072 C CA . GLU B 1 63 ? 6.41 8.648 12.328 1 97.81 63 GLU B CA 1
ATOM 1073 C C . GLU B 1 63 ? 5.891 7.27 12.719 1 97.81 63 GLU B C 1
ATOM 1075 O O . GLU B 1 63 ? 6.016 6.863 13.875 1 97.81 63 GLU B O 1
ATOM 1080 N N . VAL B 1 64 ? 5.277 6.586 11.82 1 97.38 64 VAL B N 1
ATOM 1081 C CA . VAL B 1 64 ? 4.875 5.191 11.953 1 97.38 64 VAL B CA 1
ATOM 1082 C C . VAL B 1 64 ? 5.426 4.379 10.781 1 97.38 64 VAL B C 1
ATOM 1084 O O . VAL B 1 64 ? 5.832 4.945 9.766 1 97.38 64 VAL B O 1
ATOM 1087 N N . SER B 1 65 ? 5.465 3.062 10.992 1 97.12 65 SER B N 1
ATOM 1088 C CA . SER B 1 65 ? 5.871 2.205 9.883 1 97.12 65 SER B CA 1
ATOM 1089 C C . SER B 1 65 ? 4.746 2.047 8.867 1 97.12 65 SER B C 1
ATOM 1091 O O . SER B 1 65 ? 3.578 2.281 9.188 1 97.12 65 SER B O 1
ATOM 1093 N N . LEU B 1 66 ? 5.07 1.728 7.691 1 96.94 66 LEU B N 1
ATOM 1094 C CA . LEU B 1 66 ? 4.078 1.456 6.652 1 96.94 66 LEU B CA 1
ATOM 1095 C C . LEU B 1 66 ? 3.123 0.352 7.094 1 96.94 66 LEU B C 1
ATOM 1097 O O . LEU B 1 66 ? 1.912 0.452 6.879 1 96.94 66 LEU B O 1
ATOM 1101 N N . LYS B 1 67 ? 3.719 -0.696 7.691 1 97 67 LYS B N 1
ATOM 1102 C CA . LYS B 1 67 ? 2.877 -1.793 8.164 1 97 67 LYS B CA 1
ATOM 1103 C C . LYS B 1 67 ? 1.906 -1.318 9.242 1 97 67 LYS B C 1
ATOM 1105 O O . LYS B 1 67 ? 0.763 -1.775 9.297 1 97 67 LYS B O 1
ATOM 1110 N N . GLU B 1 68 ? 2.35 -0.427 10.055 1 96.19 68 GLU B N 1
ATOM 1111 C CA . GLU B 1 68 ? 1.466 0.121 11.086 1 96.19 68 GLU B CA 1
ATOM 1112 C C . GLU B 1 68 ? 0.332 0.93 10.461 1 96.19 68 GLU B C 1
ATOM 1114 O O . GLU B 1 68 ? -0.803 0.886 10.938 1 96.19 68 GLU B O 1
ATOM 1119 N N . LEU B 1 69 ? 0.651 1.676 9.406 1 97.75 69 LEU B N 1
ATOM 1120 C CA . LEU B 1 69 ? -0.339 2.529 8.758 1 97.75 69 LEU B CA 1
ATOM 1121 C C . LEU B 1 69 ? -1.457 1.695 8.148 1 97.75 69 LEU B C 1
ATOM 1123 O O . LEU B 1 69 ? -2.615 2.119 8.125 1 97.75 69 LEU B O 1
ATOM 1127 N N . VAL B 1 70 ? -1.084 0.431 7.703 1 97.25 70 VAL B N 1
ATOM 1128 C CA . VAL B 1 70 ? -2.105 -0.337 7 1 97.25 70 VAL B CA 1
ATOM 1129 C C . VAL B 1 70 ? -2.592 -1.482 7.887 1 97.25 70 VAL B C 1
ATOM 1131 O O . VAL B 1 70 ? -3.066 -2.504 7.383 1 97.25 70 VAL B O 1
ATOM 1134 N N . ASP B 1 71 ? -2.408 -1.354 9.172 1 92.62 71 ASP B N 1
ATOM 1135 C CA . ASP B 1 71 ? -2.912 -2.332 10.133 1 92.62 71 ASP B CA 1
ATOM 1136 C C . ASP B 1 71 ? -4.336 -1.988 10.57 1 92.62 71 ASP B C 1
ATOM 1138 O O . ASP B 1 71 ? -4.531 -1.206 11.508 1 92.62 71 ASP B O 1
ATOM 1142 N N . PHE B 1 72 ? -5.211 -2.604 9.797 1 83.94 72 PHE B N 1
ATOM 1143 C CA . PHE B 1 72 ? -6.609 -2.318 10.102 1 83.94 72 PHE B CA 1
ATOM 1144 C C . PHE B 1 72 ? -7.172 -3.35 11.07 1 83.94 72 PHE B C 1
ATOM 1146 O O . PHE B 1 72 ? -6.684 -4.48 11.133 1 83.94 72 PHE B O 1
#

Radius of gyration: 15.11 Å; Cα contacts (8 Å, |Δi|>4): 189; chains: 2; bounding box: 30×44×35 Å

Solvent-accessible surface area (backbone atoms only — not comparable to full-atom values): 7683 Å² total; per-residue (Å²): 130,89,45,66,66,57,44,23,36,51,47,10,48,41,51,51,52,54,38,49,74,72,67,42,52,67,58,54,48,15,60,63,43,74,45,53,49,67,61,48,50,36,36,44,66,29,72,42,78,54,33,52,55,61,47,40,41,48,19,54,59,69,71,47,50,54,27,62,57,53,59,123,129,89,46,67,66,56,46,22,36,50,48,10,47,41,51,48,53,56,37,48,75,72,68,41,51,68,60,52,48,13,60,63,43,75,44,55,48,65,60,48,49,36,34,42,68,28,71,42,77,54,32,52,57,60,48,42,41,46,19,55,57,70,70,46,50,56,27,62,56,54,58,124

Secondary structure (DSSP, 8-state):
---HHHHHHHHHHHHHHHHHHTT--HHHHHHHTT--HHHHHHHHTT-S--BHHHHHHHHHHHT--HHHHT--/---HHHHHHHHHHHHHHHHHHTT--HHHHHHHTT--HHHHHHHHTT-S--BHHHHHHHHHHHT--HHHHT--

pLDDT: mean 97.05, std 3.96, range [71.69, 98.69]

Foldseek 3Di:
DQDLQNQLQLLLCLLVVLCVVVVDDLCRLCVLLVHDSVVNVCSNRSNDDDDLVSLCSSCVSSVHHSCSSSVD/DQDLQNQLQLLLCLLVVLCVVVPDDLCRLCVLLVHDSVVNVCSNRSNDDDDLVSLCSSCVSSVHHSCSSNVD

InterPro domains:
  IPR001387 Cro/C1-type, helix-turn-helix domain [PF01381] (17-69)
  IPR001387 Cro/C1-type, helix-turn-helix domain [PS50943] (15-69)
  IPR001387 Cro/C1-type, helix-turn-helix domain [SM00530] (14-69)
  IPR001387 Cro/C1-type, helix-turn-helix domain [cd00093] (12-69)
  IPR010982 Lambda repressor-like, DNA-binding domain superfamily [G3DSA:1.10.260.40] (1-71)
  IPR010982 Lambda repressor-like, DNA-binding domain superfamily [SSF47413] (8-71)
  IPR050807 Transcriptional regulator/dioxygenase, bacterial-type [PTHR46797] (7-70)